Protein 4YVO (pdb70)

CATH classification: 1.25.40.10

Organism: Arabidopsis thaliana (NCBI:txid3702)

Radius of gyration: 14.1 Å; Cα contacts (8 Å, |Δi|>4): 162; chains: 1; bounding box: 28×40×3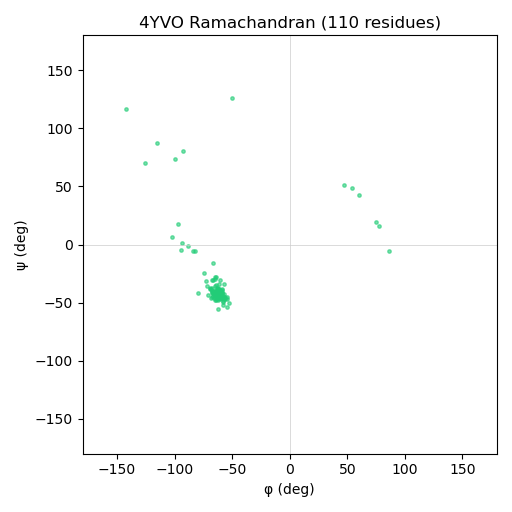1 Å

Nearest PDB structures (foldseek):
  4yvo-assembly1_A  TM=1.008E+00  e=1.408E-15  Arabidopsis thaliana
  4g2v-assembly1_A  TM=9.412E-01  e=3.670E-04  Mus musculus
  3ro3-assembl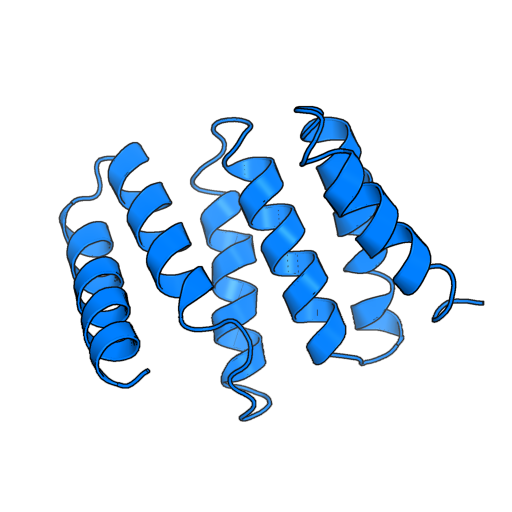y1_A  TM=9.418E-01  e=5.204E-04  Mus musculus
  4wnd-assembly1_A  TM=9.074E-01  e=1.046E-03  Homo sapiens
  7ep7-assembly1_A  TM=8.067E-01  e=1.277E-03  Mus musculus

Foldseek 3Di:
DLVVLLVVLLVVLVVCLVVLNLVSSLVSLVSNLVSCVVVVPLVSNLSSLQSNLSSCVSVVNLVVSLVSLVSNVVSCVVVVNNPPVLVSLQSNLVSCVSVVNNVSSVVSVVVSVVVVVVD

Sequence (119 aa):
PKKQEELISKLKTGKTFLLRNQEPEKAYTEFKIALEELAQSLKDPTEEKKAARGLGASLQRRQGKYRREAIQYHSMVLAISKRRESEDSGIITEAYGAIADCYTELGDLEKAGKFYDTYIARLETD

Solvent-accessible surface area: 6812 Å² total; per-residue (Å²): 151,93,60,67,86,3,108,49,41,14,54,52,0,110,52,56,21,153,81,133,71,17,104,119,0,50,75,19,4,83,66,0,14,127,28,0,85,63,73,180,49,39,56,22,21,8,85,0,0,68,5,0,0,24,0,3,44,130,43,42,94,54,168,82,0,18,105,20,5,43,39,4,23,42,2,4,156,166,87,108,61,90,49,26,25,28,95,3,36,7,14,0,4,84,0,33,74,108,53,54,36,130,70,93,8,28,137,53,117,96,56,62,56,53,78,70,136,113,152

Secondary structure (DSSP, 8-state):
-HHHHHHHHHHHHHHHHHTT-HHHHHHHHHHHHHHHHHTT-HHHHHHHHHHHHHHHHHTT-HHHHHHHHHHHHHHHHHHT--TTHHHHHHHHHHHHHHTT-HHHHHHHHHHHHHHHTT-

GO terms:
  GO:0005515 protein binding (F, IPI)
  GO:0009941 chloroplast envelope (C, IDA)
  GO:0005829 cytosol (C, HDA)
  GO:0009507 chloroplast (C, HDA)
  GO:0009534 chloroplast thylakoid (C, HDA)
  GO:0009535 chloroplast thylakoid membrane (C, HDA)
  GO:0009941 chloroplast envelope (C, HDA)
  GO:0015995 chlorophyll biosynthetic process (P, IMP)
  GO:0031408 oxylipin biosynthetic process (P, IMP)
  GO:0032991 protein-containing complex (C, IPI)

B-factor: mean 19.03, std 9.5, range [6.95, 54.28]

Structure (mmCIF, N/CA/C/O backbone):
data_4YVO
#
_entry.id   4YVO
#
_cell.length_a   60.193
_cell.length_b   60.193
_cell.length_c   67.489
_cell.angle_alpha   90.000
_cell.angle_beta   90.000
_cell.angle_gamma   120.000
#
_symmetry.space_group_name_H-M   'P 31 2 1'
#
loop_
_entity.id
_entity.type
_entity.pdbx_description
1 polymer 'Protein FLUORESCENT IN BLUE LIGHT, chloroplastic'
2 water water
#
loop_
_atom_site.group_PDB
_atom_site.id
_atom_site.type_symbol
_atom_site.label_atom_id
_atom_site.label_alt_id
_atom_site.label_comp_id
_atom_site.label_asym_id
_atom_site.label_entity_id
_atom_site.label_seq_id
_atom_site.pdbx_PDB_ins_code
_atom_site.Cartn_x
_atom_site.Cartn_y
_atom_site.Cartn_z
_atom_site.occupancy
_atom_site.B_iso_or_equiv
_atom_site.auth_seq_id
_atom_site.auth_comp_id
_atom_site.auth_asym_id
_atom_site.auth_atom_id
_atom_site.pdbx_PDB_model_num
ATOM 1 N N . PRO A 1 47 ? -20.349 49.898 7.587 1.00 44.22 198 PRO A N 1
ATOM 2 C CA . PRO A 1 47 ? -20.279 49.851 6.123 1.00 42.67 198 PRO A CA 1
ATOM 3 C C . PRO A 1 47 ? -19.491 48.641 5.632 1.00 36.63 198 PRO A C 1
ATOM 4 O O . PRO A 1 47 ? -20.001 47.854 4.826 1.00 34.56 198 PRO A O 1
ATOM 8 N N . LYS A 1 48 ? -18.261 48.495 6.119 1.00 34.62 199 LYS A N 1
ATOM 9 C CA . LYS A 1 48 ? -17.369 47.438 5.646 1.00 30.65 199 LYS A CA 1
ATOM 10 C C . LYS A 1 48 ? -17.855 46.036 5.971 1.00 30.34 199 LYS A C 1
ATOM 11 O O . LYS A 1 48 ? -17.733 45.134 5.145 1.00 28.66 199 LYS A O 1
ATOM 17 N N . LYS A 1 49 ? -18.385 45.848 7.176 1.00 32.36 200 LYS A N 1
ATOM 18 C CA . LYS A 1 49 ? -18.908 44.543 7.563 1.00 33.44 200 LYS A CA 1
ATOM 19 C C . LYS A 1 49 ? -20.038 44.142 6.626 1.00 33.50 200 LYS A C 1
ATOM 20 O O . LYS A 1 49 ? -20.095 43.003 6.169 1.00 33.16 200 LYS A O 1
ATOM 22 N N . GLN A 1 50 ? -20.917 45.092 6.321 1.00 34.05 201 GLN A N 1
ATOM 23 C CA . GLN A 1 50 ? -22.042 44.834 5.423 1.00 34.54 201 GLN A CA 1
ATOM 24 C C . GLN A 1 50 ? -21.606 44.535 3.987 1.00 31.50 201 GLN A C 1
ATOM 25 O O . GLN A 1 50 ? -22.142 43.625 3.353 1.00 31.36 201 GLN A O 1
ATOM 27 N N . GLU A 1 51 ? -20.643 45.295 3.471 1.00 26.96 202 GLU A N 1
ATOM 28 C CA A GLU A 1 51 ? -20.139 45.041 2.126 0.35 25.91 202 GLU A CA 1
ATOM 29 C CA B GLU A 1 51 ? -20.118 45.050 2.130 0.65 25.25 202 GLU A CA 1
ATOM 30 C C . GLU A 1 51 ? -19.450 43.682 2.066 1.00 22.67 202 GLU A C 1
ATOM 31 O O . GLU A 1 51 ? -19.599 42.954 1.090 1.00 21.83 202 GLU A O 1
ATOM 42 N N . LEU A 1 52 ? -18.706 43.347 3.118 1.00 21.89 203 LEU A N 1
ATOM 43 C CA . LEU A 1 52 ? -18.038 42.052 3.214 1.00 19.73 203 LEU A CA 1
ATOM 44 C C . LEU A 1 52 ? -19.054 40.915 3.108 1.00 20.01 203 LEU A C 1
ATOM 45 O O . LEU A 1 52 ? -18.894 40.004 2.283 1.00 18.68 203 LEU A O 1
ATOM 50 N N . ILE A 1 53 ? -20.098 40.982 3.934 1.00 21.90 204 ILE A N 1
ATOM 51 C CA . ILE A 1 53 ? -21.199 40.021 3.879 1.00 24.17 204 ILE A CA 1
ATOM 52 C C . ILE A 1 53 ? -21.755 39.941 2.463 1.00 22.50 204 ILE A C 1
ATOM 53 O O . ILE A 1 53 ? -21.899 38.855 1.894 1.00 21.87 204 ILE A O 1
ATOM 58 N N . SER A 1 54 ? -22.050 41.107 1.901 1.00 23.54 205 SER A N 1
ATOM 59 C CA . SER A 1 54 ? -22.609 41.208 0.559 1.00 23.59 205 SER A CA 1
ATOM 60 C C . SER A 1 54 ? -21.707 40.572 -0.493 1.00 19.17 205 SER A C 1
ATOM 61 O O . SER A 1 54 ? -22.165 39.790 -1.324 1.00 21.44 205 SER A O 1
ATOM 64 N N . LYS A 1 55 ? -20.421 40.912 -0.452 1.00 17.61 206 LYS A N 1
ATOM 65 C CA . LYS A 1 55 ? -19.476 40.433 -1.453 1.00 15.33 206 LYS A CA 1
ATOM 66 C C . LYS A 1 55 ? -19.282 38.920 -1.401 1.00 13.05 206 LYS A C 1
ATOM 67 O O . LYS A 1 55 ? -19.107 38.281 -2.441 1.00 13.91 206 LYS A O 1
ATOM 73 N N . LEU A 1 56 ? -19.304 38.342 -0.203 1.00 13.81 207 LEU A N 1
ATOM 74 C CA . LEU A 1 56 ? -19.221 36.892 -0.095 1.00 13.33 207 LEU A CA 1
ATOM 75 C C . LEU A 1 56 ? -20.453 36.234 -0.717 1.00 13.46 207 LEU A C 1
ATOM 76 O O . LEU A 1 56 ? -20.340 35.234 -1.422 1.00 15.19 207 LEU A O 1
ATOM 81 N N . LYS A 1 57 ? -21.627 36.808 -0.471 1.00 16.89 208 LYS A N 1
ATOM 82 C CA . LYS A 1 57 ? -22.869 36.274 -1.020 1.00 17.94 208 LYS A CA 1
ATOM 83 C C . LYS A 1 57 ? -22.868 36.354 -2.545 1.00 16.08 208 LYS A C 1
ATOM 84 O O . LYS A 1 57 ? -23.181 35.373 -3.236 1.00 16.45 208 LYS A O 1
ATOM 86 N N . THR A 1 58 ? -22.505 37.518 -3.074 1.00 16.03 209 THR A N 1
ATOM 87 C CA . THR A 1 58 ? -22.543 37.704 -4.521 1.00 16.37 209 THR A CA 1
ATOM 88 C C . THR A 1 58 ? -21.457 36.874 -5.216 1.00 14.60 209 THR A C 1
ATOM 89 O O . THR A 1 58 ? -21.688 36.322 -6.290 1.00 15.14 209 THR A O 1
ATOM 93 N N . GLY A 1 59 ? -20.285 36.776 -4.596 1.00 13.64 210 GLY A N 1
ATOM 94 C CA . GLY A 1 59 ? -19.244 35.893 -5.097 1.00 13.39 210 GLY A CA 1
ATOM 95 C C . GLY A 1 59 ? -19.721 34.452 -5.209 1.00 12.20 210 GLY A C 1
ATOM 96 O O . GLY A 1 59 ? -19.515 33.794 -6.237 1.00 12.42 210 GLY A O 1
ATOM 97 N N . LYS A 1 60 ? -20.368 33.953 -4.161 1.00 12.29 211 LYS A N 1
ATOM 98 C CA . LYS A 1 60 ? -20.876 32.584 -4.173 1.00 13.98 211 LYS A CA 1
ATOM 99 C C . LYS A 1 60 ? -21.920 32.376 -5.268 1.00 12.27 211 LYS A C 1
ATOM 100 O O . LYS A 1 60 ? -21.947 31.328 -5.916 1.00 13.22 211 LYS A O 1
ATOM 106 N N . THR A 1 61 ? -22.772 33.376 -5.482 1.00 13.75 212 THR A N 1
ATOM 107 C CA . THR A 1 61 ? -23.794 33.291 -6.524 1.00 13.18 212 THR A CA 1
ATOM 108 C C . THR A 1 61 ? -23.157 33.238 -7.914 1.00 12.67 212 THR A C 1
ATOM 109 O O . THR A 1 61 ? -23.535 32.409 -8.745 1.00 13.42 212 THR A O 1
ATOM 113 N N . PHE A 1 62 ? -22.179 34.102 -8.167 1.00 12.62 213 PHE A N 1
ATOM 114 C CA . PHE A 1 62 ? -21.466 34.057 -9.441 1.00 12.93 213 PHE A CA 1
ATOM 115 C C . PHE A 1 62 ? -20.839 32.674 -9.661 1.00 13.25 213 PHE A C 1
ATOM 116 O O . PHE A 1 62 ? -20.897 32.131 -10.761 1.00 14.01 213 PHE A O 1
ATOM 124 N N . LEU A 1 63 ? -20.243 32.110 -8.612 1.00 14.45 214 LEU A N 1
ATOM 125 C CA A LEU A 1 63 ? -19.645 30.783 -8.689 0.32 16.60 214 LEU A CA 1
ATOM 126 C CA B LEU A 1 63 ? -19.652 30.775 -8.695 0.68 16.70 214 LEU A CA 1
ATOM 127 C C . LEU A 1 63 ? -20.687 29.729 -9.070 1.00 16.18 214 LEU A C 1
ATOM 128 O O . LEU A 1 63 ? -20.459 28.908 -9.966 1.00 18.04 214 LEU A O 1
ATOM 137 N N . ARG A 1 64 ? -21.830 29.759 -8.386 1.00 14.53 215 ARG A N 1
ATOM 138 C CA . ARG A 1 64 ? -22.910 28.815 -8.653 1.00 16.45 215 ARG A CA 1
ATOM 139 C C . ARG A 1 64 ? -23.414 28.937 -10.085 1.00 16.85 215 ARG A C 1
ATOM 140 O O . ARG A 1 64 ? -23.879 27.963 -10.677 1.00 19.73 215 ARG A O 1
ATOM 148 N N . ASN A 1 65 ? -23.324 30.141 -10.634 1.00 14.61 216 ASN A N 1
ATOM 149 C CA . ASN A 1 65 ? -23.822 30.410 -11.975 1.00 14.49 216 ASN A CA 1
ATOM 150 C C . ASN A 1 65 ? -22.731 30.350 -13.042 1.00 15.13 216 ASN A C 1
ATOM 151 O O . ASN A 1 65 ? -22.916 30.847 -14.156 1.00 16.40 216 ASN A O 1
ATOM 156 N N . GLN A 1 66 ? -21.606 29.725 -12.698 1.00 14.88 217 GLN A N 1
ATOM 157 C CA . GLN A 1 66 ? -20.527 29.481 -13.655 1.00 14.88 217 GLN A CA 1
ATOM 158 C C . GLN A 1 66 ? -19.975 30.781 -14.231 1.00 14.54 217 GLN A C 1
ATOM 159 O O . GLN A 1 66 ? -19.704 30.883 -15.429 1.00 16.51 217 GLN A O 1
ATOM 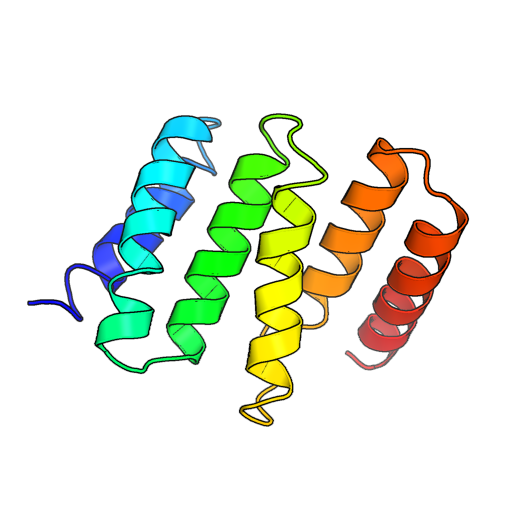165 N N . GLU A 1 67 ? -19.802 31.770 -13.359 1.00 13.33 218 GLU A N 1
ATOM 166 C CA . GLU A 1 67 ? -19.235 33.058 -13.740 1.00 12.65 218 GLU A CA 1
ATOM 167 C C . GLU A 1 67 ? -18.041 33.357 -12.828 1.00 11.82 218 GLU A C 1
ATOM 168 O O . GLU A 1 67 ? -18.099 34.240 -11.965 1.00 11.84 218 GLU A O 1
ATOM 174 N N . PRO A 1 68 ? -16.945 32.597 -13.007 1.00 12.75 219 PRO A N 1
ATOM 175 C CA . PRO A 1 68 ? -15.857 32.615 -12.023 1.00 12.03 219 PRO A CA 1
ATOM 176 C C . PRO A 1 68 ? -14.996 33.874 -12.071 1.00 12.23 219 PRO A C 1
ATOM 177 O O . PRO A 1 68 ? -14.394 34.222 -11.054 1.00 12.35 219 PRO A O 1
ATOM 181 N N . GLU A 1 69 ? -14.941 34.551 -13.212 1.00 13.36 220 GLU A N 1
ATOM 182 C CA . GLU A 1 69 ? -14.228 35.822 -13.281 1.00 14.00 220 GLU A CA 1
ATOM 183 C C . GLU A 1 69 ? -14.950 36.890 -12.459 1.00 13.89 220 GLU A C 1
ATOM 184 O O . GLU A 1 69 ? -14.323 37.635 -11.701 1.00 14.54 220 GLU A O 1
ATOM 190 N N . LYS A 1 70 ? -16.268 36.962 -12.608 1.00 13.72 221 LYS A N 1
ATOM 191 C CA . LYS A 1 70 ? -17.070 37.863 -11.790 1.00 14.04 221 LYS A CA 1
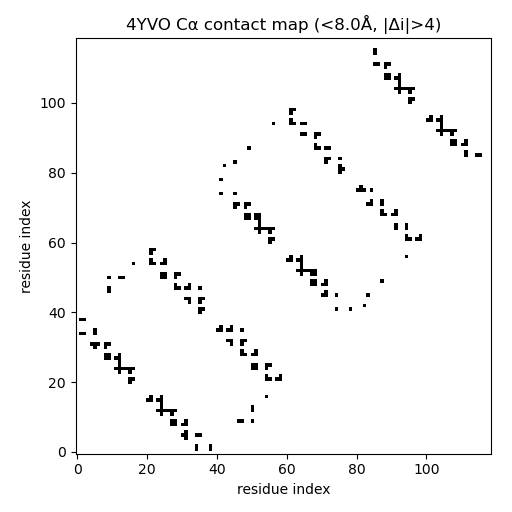ATOM 192 C C . LYS A 1 70 ? -16.982 37.483 -10.306 1.00 11.00 221 LYS A C 1
ATOM 193 O O . LYS A 1 70 ? -16.904 38.357 -9.435 1.00 12.30 221 LYS A O 1
ATOM 199 N N . ALA A 1 71 ? -16.987 36.182 -10.022 1.00 11.11 222 ALA A N 1
ATOM 200 C CA . ALA A 1 71 ? -16.851 35.699 -8.647 1.00 10.14 222 ALA A CA 1
ATOM 201 C C . ALA A 1 71 ? -15.524 36.149 -8.045 1.00 10.45 222 ALA A C 1
ATOM 202 O O . ALA A 1 71 ? -15.474 36.637 -6.913 1.00 10.69 222 ALA A O 1
ATOM 204 N N . TYR A 1 72 ? -14.453 35.997 -8.815 1.00 10.33 223 TYR A N 1
ATOM 205 C CA . TYR A 1 72 ? -13.130 36.397 -8.348 1.00 9.90 223 TYR A CA 1
ATOM 206 C C . TYR A 1 72 ? -13.127 37.858 -7.886 1.00 10.25 223 TYR A C 1
ATOM 207 O O . TYR A 1 72 ? -12.614 38.178 -6.812 1.00 11.97 223 TYR A O 1
ATOM 216 N N . THR A 1 73 ? -13.709 38.737 -8.700 1.00 10.02 224 THR A N 1
ATOM 217 C CA . THR A 1 73 ? -13.773 40.154 -8.363 1.00 11.40 224 THR A CA 1
ATOM 218 C C . THR A 1 73 ? -14.441 40.387 -7.014 1.00 10.71 224 THR A C 1
ATOM 219 O O . THR A 1 73 ? -13.946 41.170 -6.196 1.00 11.98 224 THR A O 1
ATOM 223 N N . GLU A 1 74 ? -15.557 39.702 -6.778 1.00 10.43 225 GLU A N 1
ATOM 224 C CA . GLU A 1 74 ? -16.276 39.847 -5.522 1.00 11.09 225 GLU A CA 1
ATOM 225 C C . GLU A 1 74 ? -15.453 39.341 -4.346 1.00 9.05 225 GLU A C 1
ATOM 226 O O . GLU A 1 74 ? -15.346 40.008 -3.318 1.00 10.78 225 GLU A O 1
ATOM 232 N N . PHE A 1 75 ? -14.886 38.149 -4.493 1.00 10.47 226 PHE A N 1
ATOM 233 C CA . PHE A 1 75 ? -14.124 37.540 -3.407 1.00 8.99 226 PHE A CA 1
ATOM 234 C C . PHE A 1 75 ? -12.838 38.323 -3.102 1.00 10.15 226 PHE A C 1
ATOM 235 O O . PHE A 1 75 ? -12.373 38.349 -1.958 1.00 11.25 226 PHE A O 1
ATOM 243 N N . LYS A 1 76 ? -12.264 38.955 -4.124 1.00 10.35 227 LYS A N 1
ATOM 244 C CA . LYS A 1 76 ? -11.049 39.747 -3.934 1.00 10.84 227 LYS A CA 1
ATOM 245 C C . LYS A 1 76 ? -11.359 40.977 -3.079 1.00 12.04 227 LYS A C 1
ATOM 246 O O . LYS A 1 76 ? -10.572 41.348 -2.214 1.00 13.70 227 LYS A O 1
ATOM 252 N N . ILE A 1 77 ? -12.510 41.602 -3.318 1.00 12.08 228 ILE A N 1
ATOM 253 C CA . ILE A 1 77 ? -12.976 42.692 -2.458 1.00 12.99 228 ILE A CA 1
ATOM 254 C C . ILE A 1 77 ? -13.233 42.190 -1.040 1.00 12.46 228 ILE A C 1
ATOM 255 O O . ILE A 1 77 ? -12.837 42.830 -0.062 1.00 13.55 228 ILE A O 1
ATOM 260 N N . ALA A 1 78 ? -13.881 41.034 -0.929 1.00 11.41 229 ALA A N 1
ATOM 261 C CA . ALA A 1 78 ? -14.157 40.457 0.378 1.00 11.88 229 ALA A CA 1
ATOM 262 C C . ALA A 1 78 ? -12.851 40.216 1.136 1.00 11.59 229 ALA A C 1
ATOM 263 O O . ALA A 1 78 ? -12.763 40.481 2.332 1.00 13.23 229 ALA A O 1
ATOM 265 N N . LEU A 1 79 ? -11.832 39.735 0.431 1.00 10.56 230 LEU A N 1
ATOM 266 C CA . LEU A 1 79 ? -10.535 39.472 1.057 1.00 10.35 230 LEU A CA 1
ATOM 267 C C . LEU A 1 79 ? -9.917 40.754 1.601 1.00 12.79 230 LEU A C 1
ATOM 268 O O . LEU A 1 79 ? -9.426 40.786 2.732 1.00 13.57 230 LEU A O 1
ATOM 273 N N . GLU A 1 80 ? -9.939 41.810 0.791 1.00 14.14 231 GLU A N 1
ATOM 274 C CA A GLU A 1 80 ? -9.367 43.091 1.193 0.54 15.62 231 GLU A CA 1
ATOM 275 C CA B GLU A 1 80 ? -9.377 43.092 1.200 0.46 15.69 231 GLU A CA 1
ATOM 276 C C . GLU A 1 80 ? -10.116 43.654 2.408 1.00 15.57 231 GLU A C 1
ATOM 277 O O . GLU A 1 80 ? -9.494 44.129 3.360 1.00 17.42 231 GLU A O 1
ATOM 288 N N . LEU A 1 81 ? -11.446 43.583 2.377 1.00 15.14 232 LEU A N 1
ATOM 289 C CA . LEU A 1 81 ? -12.263 44.093 3.478 1.00 15.92 232 LEU A CA 1
ATOM 290 C C . LEU A 1 81 ? -12.059 43.286 4.757 1.00 15.96 232 LEU A C 1
ATOM 291 O O . LEU A 1 81 ? -11.973 43.854 5.853 1.00 18.70 232 LEU A O 1
ATOM 296 N N . ALA A 1 82 ? -11.990 41.967 4.620 1.00 14.12 233 ALA A N 1
ATOM 297 C CA . ALA A 1 82 ? -11.789 41.096 5.771 1.00 14.28 233 ALA A CA 1
ATOM 298 C C . ALA A 1 82 ? -10.435 41.365 6.416 1.00 16.85 233 ALA A C 1
ATOM 299 O O . ALA A 1 82 ? -10.300 41.343 7.638 1.00 19.47 233 ALA A O 1
ATOM 301 N N . GLN A 1 83 ? -9.430 41.624 5.587 1.00 16.07 234 GLN A N 1
ATOM 302 C CA . GLN A 1 83 ? -8.110 41.964 6.098 1.00 16.97 234 GLN A CA 1
ATOM 303 C C . GLN A 1 83 ? -8.130 43.319 6.800 1.00 19.72 234 GLN A C 1
ATOM 304 O O . GLN A 1 83 ? -7.532 43.475 7.864 1.00 23.61 234 GLN A O 1
ATOM 310 N N . SER A 1 84 ? -8.832 44.287 6.217 1.00 18.74 235 SER A N 1
ATOM 311 C CA . SER A 1 84 ? -8.957 45.609 6.832 1.00 20.11 235 SER A CA 1
ATOM 312 C C . SER A 1 84 ? -9.648 45.525 8.188 1.00 20.92 235 SER A C 1
ATOM 313 O O . SER A 1 84 ? -9.275 46.229 9.138 1.00 24.23 235 SER A O 1
ATOM 316 N N . LEU A 1 85 ? -10.650 44.657 8.273 1.00 21.17 236 LEU A N 1
ATOM 317 C CA . LEU A 1 85 ? -11.445 44.489 9.485 1.00 23.28 236 LEU A CA 1
ATOM 318 C C . LEU A 1 85 ? -10.784 43.576 10.512 1.00 24.80 236 LEU A C 1
ATOM 319 O O . LEU A 1 85 ? -11.290 43.430 11.627 1.00 27.68 236 LEU A O 1
ATOM 324 N N . LYS A 1 86 ? -9.660 42.973 10.135 1.00 23.19 237 LYS A N 1
ATOM 325 C CA . LYS A 1 86 ? -8.988 41.976 10.969 1.00 23.10 237 LYS A CA 1
ATOM 326 C C . LYS A 1 86 ? -9.944 40.852 11.377 1.00 22.02 237 LYS A C 1
ATOM 327 O O . LYS A 1 86 ? -10.030 40.469 12.544 1.00 23.46 237 LYS A O 1
ATOM 333 N N . ASP A 1 87 ? -10.652 40.319 10.387 1.00 20.09 238 ASP A N 1
ATOM 334 C CA . ASP A 1 87 ? -11.592 39.230 10.599 1.00 19.11 238 ASP A CA 1
ATOM 335 C C . ASP A 1 87 ? -11.084 38.008 9.843 1.00 17.16 238 ASP A C 1
ATOM 336 O O . ASP A 1 87 ? -11.456 37.777 8.687 1.00 17.39 238 ASP A O 1
ATOM 341 N N . PRO A 1 88 ? -10.224 37.214 10.494 1.00 15.73 239 PRO A N 1
ATOM 342 C CA . PRO A 1 88 ? -9.613 36.066 9.813 1.00 13.88 239 PRO A CA 1
ATOM 343 C C . PRO A 1 88 ? -10.620 34.987 9.413 1.00 13.53 239 PRO A C 1
ATOM 344 O O . PRO A 1 88 ? -10.387 34.258 8.449 1.00 13.05 239 PRO A O 1
ATOM 348 N N . THR A 1 89 ? -11.720 34.875 10.146 1.00 14.06 240 THR A N 1
ATOM 349 C CA . THR A 1 89 ? -12.734 33.886 9.807 1.00 16.72 240 THR A CA 1
ATOM 350 C C . THR A 1 89 ? -13.345 34.208 8.442 1.00 15.67 240 THR A C 1
ATOM 351 O O . THR A 1 89 ? -13.500 33.332 7.586 1.00 15.61 240 THR A O 1
ATOM 355 N N . GLU A 1 90 ? -13.682 35.473 8.234 1.00 14.35 241 GLU A N 1
ATOM 356 C CA . GLU A 1 90 ? -14.228 35.895 6.951 1.00 15.31 241 GLU A CA 1
ATOM 357 C C . GLU A 1 90 ? -13.144 35.908 5.879 1.00 14.69 241 GLU A C 1
ATOM 358 O O . GLU A 1 90 ? -13.417 35.651 4.702 1.00 13.98 241 GLU A O 1
ATOM 364 N N . GLU A 1 91 ? -11.911 36.198 6.285 1.00 11.77 242 GLU A N 1
ATOM 365 C CA . GLU A 1 91 ? -10.790 36.162 5.354 1.00 11.02 242 GLU A CA 1
ATOM 366 C C . GLU A 1 91 ? -10.638 34.777 4.732 1.00 10.63 242 GLU A C 1
ATOM 367 O O . GLU A 1 91 ? -10.389 34.649 3.533 1.00 10.20 242 GLU A O 1
ATOM 373 N N . LYS A 1 92 ? -10.787 33.743 5.550 1.00 10.34 243 LYS A N 1
ATOM 374 C CA . LYS A 1 92 ? -10.716 32.376 5.052 1.00 9.70 243 LYS A CA 1
ATOM 375 C C . LYS A 1 92 ? -11.825 32.070 4.044 1.00 9.83 243 LYS A C 1
ATOM 376 O O . LYS A 1 92 ? -11.595 31.356 3.072 1.00 10.31 243 LYS A O 1
ATOM 382 N N . LYS A 1 93 ? -13.020 32.610 4.265 1.00 9.31 244 LYS A N 1
ATOM 383 C CA . LYS A 1 93 ? -14.117 32.388 3.324 1.00 9.42 244 LYS A CA 1
ATOM 384 C C . LYS A 1 93 ? -13.802 33.053 1.978 1.00 8.03 244 LYS A C 1
ATOM 385 O O . LYS A 1 93 ? -14.076 32.493 0.908 1.00 10.03 244 LYS A O 1
ATOM 391 N N . ALA A 1 94 ? -13.228 34.247 2.032 1.00 8.67 245 ALA A N 1
ATOM 392 C CA . ALA A 1 94 ? -12.860 34.952 0.809 1.00 8.70 245 ALA A CA 1
ATOM 393 C C . ALA A 1 94 ? -11.752 34.201 0.069 1.00 8.26 245 ALA A C 1
ATOM 394 O O . ALA A 1 94 ? -11.806 34.051 -1.154 1.00 8.91 245 ALA A O 1
ATOM 396 N N . ALA A 1 95 ? -10.761 33.718 0.815 1.00 7.90 246 ALA A N 1
ATOM 397 C CA . ALA A 1 95 ? -9.656 32.982 0.213 1.00 7.59 246 ALA A CA 1
ATOM 398 C C . ALA A 1 95 ? -10.143 31.695 -0.452 1.00 7.55 246 ALA A C 1
ATOM 399 O O . ALA A 1 95 ? -9.700 31.359 -1.549 1.00 8.56 246 ALA A O 1
ATOM 401 N N . ARG A 1 96 ? -11.047 30.976 0.204 1.00 7.28 247 ARG A N 1
ATOM 402 C CA . ARG A 1 96 ? -11.631 29.783 -0.395 1.00 7.87 247 ARG A CA 1
ATOM 403 C C . ARG A 1 96 ? -12.369 30.126 -1.686 1.00 8.56 247 ARG A C 1
ATOM 404 O O . ARG A 1 96 ? -12.267 29.408 -2.683 1.00 8.90 247 ARG A O 1
ATOM 412 N N . GLY A 1 97 ? -13.132 31.215 -1.665 1.00 7.64 248 GLY A N 1
ATOM 413 C CA . GLY A 1 97 ? -13.860 31.650 -2.846 1.00 7.42 248 GLY A CA 1
ATOM 414 C C . GLY A 1 97 ? -12.914 31.980 -3.989 1.00 8.72 248 GLY A C 1
ATOM 415 O O . GLY A 1 97 ? -13.171 31.619 -5.140 1.00 9.06 248 GLY A O 1
ATOM 416 N N . LEU A 1 98 ? -11.824 32.671 -3.679 1.00 7.61 249 LEU A N 1
ATOM 417 C CA . LEU A 1 98 ? -10.806 32.969 -4.688 1.00 8.10 249 LEU A CA 1
ATOM 418 C C . LEU A 1 98 ? -10.215 31.681 -5.269 1.00 8.15 249 LEU A C 1
ATOM 419 O O . LEU A 1 98 ? -10.101 31.537 -6.491 1.00 9.43 249 LEU A O 1
ATOM 424 N N . GLY A 1 99 ? -9.853 30.748 -4.399 1.00 7.50 250 GLY A N 1
ATOM 425 C CA . GLY A 1 99 ? -9.296 29.479 -4.834 1.00 8.09 250 GLY A CA 1
ATOM 426 C C . GLY A 1 99 ? -10.255 28.727 -5.739 1.00 8.41 250 GLY A C 1
ATOM 427 O O . GLY A 1 99 ? -9.857 28.209 -6.784 1.00 8.95 250 GLY A O 1
ATOM 428 N N . ALA A 1 100 ? -11.523 28.661 -5.345 1.00 7.61 251 ALA A N 1
ATOM 429 C CA . ALA A 1 100 ? -12.527 27.973 -6.158 1.00 7.54 251 ALA A CA 1
ATOM 430 C C . ALA A 1 100 ? -12.727 28.673 -7.503 1.00 8.09 251 ALA A C 1
ATOM 431 O O . ALA A 1 100 ? -12.846 28.023 -8.545 1.00 9.70 251 ALA A O 1
ATOM 433 N N . SER A 1 101 ? -12.748 30.003 -7.485 1.00 8.29 252 SER A N 1
ATOM 434 C CA . SER A 1 101 ? -12.908 30.777 -8.714 1.00 9.46 252 SER A CA 1
ATOM 435 C C . SER A 1 101 ? -11.754 30.520 -9.677 1.00 10.47 252 SER A C 1
ATOM 436 O O . SER A 1 101 ? -11.950 30.391 -10.889 1.00 12.15 252 SER A O 1
ATOM 439 N N . LEU A 1 102 ? -10.549 30.445 -9.130 1.00 9.36 253 LEU A N 1
ATOM 440 C CA . LEU A 1 102 ? -9.367 30.196 -9.941 1.00 9.95 253 LEU A CA 1
ATOM 441 C C . LEU A 1 102 ? -9.343 28.768 -10.494 1.00 9.97 253 LEU A C 1
ATOM 442 O O . LEU A 1 102 ? -8.956 28.552 -11.644 1.00 12.36 253 LEU A O 1
ATOM 447 N N . GLN A 1 103 ? -9.777 27.800 -9.690 1.00 9.51 254 GLN A N 1
ATOM 448 C CA . GLN A 1 103 ? -9.923 26.428 -10.182 1.00 10.76 254 GLN A CA 1
ATOM 449 C C . GLN A 1 103 ? -10.860 26.358 -11.382 1.00 12.38 254 GLN A C 1
ATOM 450 O O . GLN A 1 103 ? -10.557 25.680 -12.367 1.00 14.23 254 GLN A O 1
ATOM 456 N N . ARG A 1 104 ? -11.996 27.048 -11.306 1.00 10.99 255 ARG A N 1
ATOM 457 C CA A ARG A 1 104 ? -12.949 27.060 -12.418 0.54 12.95 255 ARG A CA 1
ATOM 458 C CA B ARG A 1 104 ? -12.94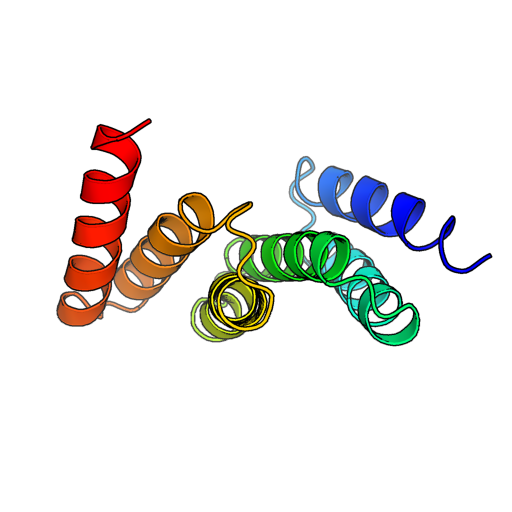2 27.052 -12.418 0.46 12.67 255 ARG A CA 1
ATOM 459 C C . ARG A 1 104 ? -12.339 27.645 -13.686 1.00 14.44 255 ARG A C 1
ATOM 460 O O . ARG A 1 104 ? -12.754 27.309 -14.793 1.00 17.51 255 ARG A O 1
ATOM 475 N N . GLN A 1 105 ? -11.369 28.539 -13.515 1.00 13.55 256 GLN A N 1
ATOM 476 C CA . GLN A 1 105 ? -10.694 29.174 -14.643 1.00 14.72 256 GLN A CA 1
ATOM 477 C C . GLN A 1 105 ? -9.492 28.370 -15.137 1.00 16.29 256 GLN A C 1
ATOM 478 O O . GLN A 1 105 ? -8.828 28.771 -16.092 1.00 17.81 256 GLN A O 1
ATOM 484 N N . GLY A 1 106 ? -9.202 27.250 -14.484 1.00 15.29 257 GLY A N 1
ATOM 485 C CA . GLY A 1 106 ? -8.056 26.436 -14.857 1.00 15.90 257 GLY A CA 1
ATOM 486 C C . GLY A 1 106 ? -6.733 27.044 -14.419 1.00 16.68 257 GLY A C 1
ATOM 487 O O . GLY A 1 106 ? -5.672 26.695 -14.944 1.00 19.66 257 GLY A O 1
ATOM 488 N N . LYS A 1 107 ? -6.801 27.960 -13.455 1.00 13.89 258 LYS A N 1
ATOM 489 C CA . LYS A 1 107 ? -5.617 28.619 -12.911 1.00 13.06 258 LYS A CA 1
ATOM 490 C C . LYS A 1 107 ? -5.218 27.959 -11.597 1.00 13.68 258 LYS A C 1
ATOM 491 O O . LYS A 1 107 ? -5.421 28.508 -10.507 1.00 14.19 258 LYS A O 1
ATOM 497 N N . TYR A 1 108 ? -4.657 26.760 -11.713 1.00 14.43 259 TYR A N 1
ATOM 498 C CA . TYR A 1 108 ? -4.439 25.902 -10.551 1.00 14.92 259 TYR A CA 1
ATOM 499 C C . TYR A 1 108 ? -3.333 26.355 -9.603 1.00 15.18 259 TYR A C 1
ATOM 500 O O . TYR A 1 108 ? -3.456 26.175 -8.393 1.00 14.06 259 TYR A O 1
ATOM 509 N N . ARG A 1 109 ? -2.256 26.929 -10.127 1.00 17.22 260 ARG A N 1
ATOM 510 C CA A ARG A 1 109 ? -1.190 27.444 -9.272 0.70 18.78 260 ARG A CA 1
ATOM 511 C CA B ARG A 1 109 ? -1.199 27.434 -9.259 0.30 18.80 260 ARG A CA 1
ATOM 512 C C . ARG A 1 109 ? -1.660 28.622 -8.430 1.00 17.52 260 ARG A C 1
ATOM 513 O O . ARG A 1 109 ? -1.402 28.680 -7.228 1.00 18.48 260 ARG A O 1
ATOM 528 N N . GLU A 1 110 ? -2.348 29.559 -9.065 1.00 16.58 261 GLU A N 1
ATOM 529 C CA . GLU A 1 110 ? -2.899 30.685 -8.329 1.00 17.30 261 GLU A CA 1
ATOM 530 C C . GLU A 1 110 ? -3.912 30.175 -7.308 1.00 13.79 261 GLU A C 1
ATOM 531 O O . GLU A 1 110 ? -3.977 30.674 -6.187 1.00 13.83 261 GLU A O 1
ATOM 537 N N . ALA A 1 111 ? -4.705 29.178 -7.687 1.00 11.23 262 ALA A N 1
ATOM 538 C CA . ALA A 1 111 ? -5.709 28.635 -6.771 1.00 10.04 262 ALA A CA 1
ATOM 539 C C . ALA A 1 111 ? -5.056 28.102 -5.499 1.00 9.94 262 ALA A C 1
ATOM 540 O O . ALA A 1 111 ? -5.534 28.354 -4.390 1.00 9.67 262 ALA A O 1
ATOM 542 N N . ILE A 1 112 ? -3.942 27.393 -5.660 1.00 9.71 263 ILE A N 1
ATOM 543 C CA . ILE A 1 112 ? -3.211 26.857 -4.513 1.00 10.61 263 ILE A CA 1
ATOM 544 C C . ILE A 1 112 ? -2.763 27.961 -3.564 1.00 10.81 263 ILE A C 1
ATOM 545 O O . ILE A 1 112 ? -2.825 27.797 -2.348 1.00 11.65 263 ILE A O 1
ATOM 550 N N . GLN A 1 113 ? -2.342 29.099 -4.117 1.00 11.04 264 GLN A N 1
ATOM 551 C CA . GLN A 1 113 ? -1.962 30.247 -3.292 1.00 12.34 264 GLN A CA 1
ATOM 552 C C . GLN A 1 113 ? -3.090 30.624 -2.326 1.00 10.51 264 GLN A C 1
ATOM 553 O O . GLN A 1 113 ? -2.860 30.863 -1.140 1.00 11.28 264 GLN A O 1
ATOM 559 N N . TYR A 1 114 ? -4.319 30.668 -2.832 1.00 9.28 265 TYR A N 1
ATOM 560 C CA . TYR A 1 114 ? -5.441 31.101 -2.003 1.00 8.85 265 TYR A CA 1
ATOM 561 C C . TYR A 1 114 ? -5.965 30.021 -1.061 1.00 7.69 265 TYR A C 1
ATOM 562 O O . TYR A 1 114 ? -6.245 30.303 0.103 1.00 8.83 265 TYR A O 1
ATOM 571 N N . HIS A 1 115 ? -6.069 28.783 -1.531 1.00 7.93 266 HIS A N 1
ATOM 572 C CA . HIS A 1 115 ? -6.424 27.710 -0.608 1.00 8.06 266 HIS A CA 1
ATOM 573 C C . HIS A 1 115 ? -5.374 27.570 0.500 1.00 8.07 266 HIS A C 1
ATOM 574 O O . HIS A 1 115 ? -5.700 27.232 1.642 1.00 8.81 266 HIS A O 1
ATOM 581 N N . SER A 1 116 ? -4.112 27.831 0.163 1.00 8.67 267 SER A N 1
ATOM 582 C CA . SER A 1 116 ? -3.049 27.749 1.161 1.00 9.67 267 SER A CA 1
ATOM 583 C C . SER A 1 116 ? -3.224 28.802 2.246 1.00 9.63 267 SER A C 1
ATOM 584 O O . SER A 1 116 ? -2.845 28.577 3.388 1.00 10.31 267 SER A O 1
ATOM 587 N N . MET A 1 117 ? -3.820 29.940 1.892 1.00 9.14 268 MET A N 1
ATOM 588 C CA . MET A 1 117 ? -4.107 30.974 2.886 1.00 10.35 268 MET A CA 1
ATOM 589 C C . MET A 1 117 ? -5.081 30.468 3.938 1.00 9.58 268 MET A C 1
ATOM 590 O O . MET A 1 117 ? -4.968 30.826 5.107 1.00 10.82 268 MET A O 1
ATOM 595 N N . VAL A 1 118 ? -6.054 29.662 3.524 1.00 8.83 269 VAL A N 1
ATOM 596 C CA . VAL A 1 118 ? -6.987 29.076 4.477 1.00 8.80 269 VAL A CA 1
ATOM 597 C C . VAL A 1 118 ? -6.201 28.299 5.531 1.00 8.44 269 VAL A C 1
ATOM 598 O O . VAL A 1 118 ? -6.427 28.455 6.734 1.00 10.08 269 VAL A O 1
ATOM 602 N N . LEU A 1 119 ? -5.247 27.494 5.075 1.00 9.35 270 LEU A N 1
ATOM 603 C CA . LEU A 1 119 ? -4.412 26.713 5.988 1.00 9.67 270 LEU A CA 1
ATOM 604 C C . LEU A 1 119 ? -3.542 27.609 6.870 1.00 9.87 270 LEU A C 1
ATOM 605 O O . LEU A 1 119 ? -3.414 27.388 8.079 1.00 10.80 270 LEU A O 1
ATOM 610 N N . ALA A 1 120 ? -2.939 28.626 6.263 1.00 10.07 271 ALA A N 1
ATOM 611 C CA . ALA A 1 120 ? -2.022 29.490 6.994 1.00 11.04 271 ALA A CA 1
ATOM 612 C C . ALA A 1 120 ? -2.738 30.308 8.064 1.00 10.93 271 ALA A C 1
ATOM 613 O O . ALA A 1 120 ? -2.259 30.406 9.193 1.00 12.90 271 ALA A O 1
ATOM 615 N N . ILE A 1 121 ? -3.894 30.876 7.716 1.00 9.08 272 ILE A N 1
ATOM 616 C CA . ILE A 1 121 ? -4.673 31.654 8.676 1.00 10.19 272 ILE A CA 1
ATOM 617 C C . ILE A 1 121 ? -5.139 30.751 9.819 1.00 10.06 272 ILE A C 1
ATOM 618 O O . ILE A 1 121 ? -5.100 31.130 10.993 1.00 11.18 272 ILE A O 1
ATOM 623 N N . SER A 1 122 ? -5.559 29.538 9.477 1.00 8.55 273 SER A N 1
ATOM 624 C CA . SER A 1 122 ? -6.018 28.593 10.493 1.00 8.53 273 SER A CA 1
ATOM 625 C C . SER A 1 122 ? -4.940 28.267 11.521 1.00 10.81 273 SER A C 1
ATOM 626 O O . SER A 1 122 ? -5.231 28.153 12.707 1.00 11.93 273 SER A O 1
ATOM 629 N N . LYS A 1 123 ? -3.701 28.121 11.069 1.00 10.73 274 LYS A N 1
ATOM 630 C CA . LYS A 1 123 ? -2.603 27.863 11.994 1.00 12.79 274 LYS A CA 1
ATOM 631 C C . LYS A 1 123 ? -2.331 29.075 12.873 1.00 14.43 274 LYS A C 1
ATOM 632 O O . LYS A 1 123 ? -2.179 28.949 14.092 1.00 15.48 274 LYS A O 1
ATOM 638 N N . ARG A 1 124 ? -2.279 30.253 12.262 1.00 14.29 275 ARG A N 1
ATOM 639 C CA A ARG A 1 124 ? -2.014 31.474 13.016 0.58 15.95 275 ARG A CA 1
ATOM 640 C CA B ARG A 1 124 ? -2.021 31.476 13.012 0.42 16.51 275 ARG A CA 1
ATOM 641 C C . ARG A 1 124 ? -3.076 31.739 14.081 1.00 16.38 275 ARG A C 1
ATOM 642 O O . ARG A 1 124 ? -2.759 32.188 15.186 1.00 19.40 275 ARG A O 1
ATOM 657 N N . GLU A 1 125 ? -4.333 31.462 13.746 1.00 13.54 276 GLU A N 1
ATOM 658 C CA . GLU A 1 125 ? -5.441 31.759 14.648 1.00 14.06 276 GLU A CA 1
ATOM 659 C C . GLU A 1 125 ? -5.843 30.595 15.525 1.00 14.55 276 GLU A C 1
ATOM 660 O O . GLU A 1 125 ? -6.725 30.743 16.366 1.00 16.08 276 GLU A O 1
ATOM 666 N N . SER A 1 126 ? -5.217 29.441 15.313 1.00 13.14 277 SER A N 1
ATOM 667 C CA . SER A 1 126 ? -5.625 28.200 15.979 1.00 13.59 277 SER A CA 1
ATOM 668 C C . SER A 1 126 ? -7.138 28.012 15.883 1.00 14.11 277 SER A C 1
ATOM 669 O O . SER A 1 126 ? -7.825 27.790 16.884 1.00 16.99 277 SER A O 1
ATOM 672 N N . GLU A 1 127 ? -7.645 28.112 14.660 1.00 12.49 278 GLU A N 1
ATOM 673 C CA . GLU A 1 127 ? -9.066 28.065 14.388 1.00 11.40 278 GLU A CA 1
ATOM 674 C C . GLU A 1 127 ? -9.230 27.292 13.087 1.00 9.76 278 GLU A C 1
ATOM 675 O O . GLU A 1 127 ? -8.771 27.719 12.036 1.00 11.50 278 GLU A O 1
ATOM 681 N N . ASP A 1 128 ? -9.896 26.148 13.175 1.00 11.77 279 ASP A N 1
ATOM 682 C CA . ASP A 1 128 ? -9.808 25.110 12.150 1.00 14.97 279 ASP A CA 1
ATOM 683 C C . ASP A 1 128 ? -10.851 25.091 11.040 1.00 14.39 279 ASP A C 1
ATOM 684 O O . ASP A 1 128 ? -10.796 24.199 10.184 1.00 15.45 279 ASP A O 1
ATOM 689 N N . SER A 1 129 ? -11.788 26.042 11.051 1.00 16.49 280 SER A N 1
ATOM 690 C CA . SER A 1 129 ? -12.826 26.100 10.016 1.00 18.70 280 SER A CA 1
ATOM 691 C C . SER A 1 129 ? -12.221 26.024 8.616 1.00 14.98 280 SER A C 1
ATOM 692 O O . SER A 1 129 ? -11.302 26.777 8.302 1.00 17.44 280 SER A O 1
ATOM 695 N N . GLY A 1 130 ? -12.703 25.081 7.805 1.00 17.09 281 GLY A N 1
ATOM 696 C CA . GLY A 1 130 ? -12.380 25.053 6.387 1.00 18.06 281 GLY A CA 1
ATOM 697 C C . GLY A 1 130 ? -11.100 24.343 5.981 1.00 11.81 281 GLY A C 1
ATOM 698 O O . GLY A 1 130 ? -10.826 24.208 4.787 1.00 10.95 281 GLY A O 1
ATOM 699 N N . ILE A 1 131 ? -10.302 23.885 6.937 1.00 9.24 282 ILE A N 1
ATOM 700 C CA A ILE A 1 131 ? -9.041 23.186 6.679 0.47 8.87 282 ILE A CA 1
ATOM 701 C CA B ILE A 1 131 ? -9.060 23.273 6.482 0.53 8.40 282 ILE A CA 1
ATOM 702 C C . ILE A 1 131 ? -9.253 21.953 5.769 1.00 8.28 282 ILE A C 1
ATOM 703 O O . ILE A 1 131 ? -8.543 21.721 4.793 1.00 8.09 282 ILE A O 1
ATOM 712 N N . THR A 1 132 ? -10.238 21.142 6.148 1.00 9.06 283 THR A N 1
ATOM 713 C CA . THR A 1 132 ? -10.476 19.891 5.432 1.00 9.45 283 THR A CA 1
ATOM 714 C C . THR A 1 132 ? -10.742 20.134 3.948 1.00 9.10 283 THR A C 1
ATOM 715 O O . TH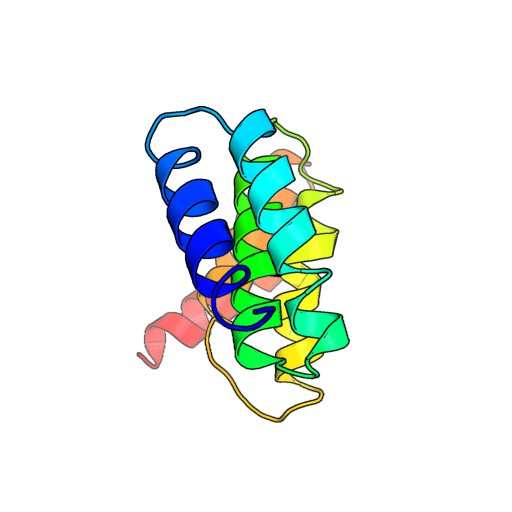R A 1 132 ? -10.124 19.516 3.073 1.00 9.08 283 THR A O 1
ATOM 719 N N . GLU A 1 133 ? -11.649 21.055 3.666 1.00 8.21 284 GLU A N 1
ATOM 720 C CA . GLU A 1 133 ? -11.979 21.389 2.291 1.00 8.64 284 GLU A CA 1
ATOM 721 C C . GLU A 1 133 ? -10.758 21.924 1.541 1.00 7.75 284 GLU A C 1
ATOM 722 O O . GLU A 1 133 ? -10.554 21.614 0.362 1.00 9.02 284 GLU A O 1
ATOM 728 N N . ALA A 1 134 ? -9.942 22.721 2.221 1.00 7.40 285 ALA A N 1
ATOM 729 C CA . ALA A 1 134 ? -8.746 23.270 1.591 1.00 7.05 285 ALA A CA 1
ATOM 730 C C . ALA A 1 134 ? -7.752 22.175 1.198 1.00 6.95 285 ALA A C 1
ATOM 731 O O . ALA A 1 134 ? -7.156 22.236 0.121 1.00 7.73 285 ALA A O 1
ATOM 733 N N . TYR A 1 135 ? -7.566 21.174 2.053 1.00 6.98 286 TYR A N 1
ATOM 734 C CA . TYR A 1 135 ? -6.664 20.076 1.700 1.00 7.16 286 TYR A CA 1
ATOM 735 C C . TYR A 1 135 ? -7.121 19.382 0.423 1.00 7.38 286 TYR A C 1
ATOM 736 O O . TYR A 1 135 ? -6.312 19.085 -0.460 1.00 9.14 286 TYR A O 1
ATOM 745 N N . GLY A 1 136 ? -8.417 19.096 0.339 1.00 7.47 287 GLY A N 1
ATOM 746 C CA . GLY A 1 136 ? -8.955 18.413 -0.819 1.00 8.06 287 GLY A CA 1
ATOM 747 C C . GLY A 1 136 ? -8.828 19.254 -2.078 1.00 7.08 287 GLY A C 1
ATOM 748 O O . GLY A 1 136 ? -8.511 18.729 -3.149 1.00 9.32 287 GLY A O 1
ATOM 749 N N . ALA A 1 137 ? -9.067 20.560 -1.956 1.00 7.19 288 ALA A N 1
ATOM 750 C CA . ALA A 1 137 ? -8.982 21.455 -3.106 1.00 7.88 288 ALA A CA 1
ATOM 751 C C . ALA A 1 137 ? -7.537 21.560 -3.600 1.00 7.68 288 ALA A C 1
ATOM 752 O O . ALA A 1 137 ? -7.276 21.529 -4.805 1.00 8.63 288 ALA A O 1
ATOM 754 N N . ILE A 1 138 ? -6.591 21.644 -2.666 1.00 7.67 289 ILE A N 1
ATOM 755 C CA . ILE A 1 138 ? -5.184 21.735 -3.028 1.00 8.29 289 ILE A CA 1
ATOM 756 C C . ILE A 1 138 ? -4.737 20.448 -3.709 1.00 8.44 289 ILE A C 1
ATOM 757 O O . ILE A 1 138 ? -4.007 20.488 -4.704 1.00 9.59 289 ILE A O 1
ATOM 762 N N . ALA A 1 139 ? -5.183 19.308 -3.179 1.00 8.45 290 ALA A N 1
ATOM 763 C CA . ALA A 1 139 ? -4.888 18.022 -3.808 1.00 9.68 290 ALA A CA 1
ATOM 764 C C . ALA A 1 139 ? -5.397 18.000 -5.249 1.00 10.42 290 ALA A C 1
ATOM 765 O O . ALA A 1 139 ? -4.685 17.577 -6.161 1.00 12.02 290 ALA A O 1
ATOM 767 N N . ASP A 1 140 ? -6.631 18.461 -5.445 1.00 10.00 291 ASP A N 1
ATOM 768 C CA . ASP A 1 140 ? -7.229 18.523 -6.777 1.00 10.42 291 ASP A CA 1
ATOM 769 C C . ASP A 1 140 ? -6.429 19.418 -7.724 1.00 9.60 291 ASP A C 1
ATOM 770 O O . ASP A 1 140 ? -6.236 19.088 -8.902 1.00 12.21 291 ASP A O 1
ATOM 775 N N . CYS A 1 141 ? -5.961 20.553 -7.205 1.00 8.71 292 CYS A N 1
ATOM 776 C CA . CYS A 1 141 ? -5.137 21.459 -8.001 1.00 8.97 292 CYS A CA 1
ATOM 777 C C . CYS A 1 141 ? -3.828 20.805 -8.430 1.00 10.62 292 CYS A C 1
ATOM 778 O O . CYS A 1 141 ? -3.441 20.890 -9.599 1.00 12.10 292 CYS A O 1
ATOM 781 N N . TYR A 1 142 ? -3.144 20.153 -7.491 1.00 10.37 293 TYR A N 1
ATOM 782 C CA . TYR A 1 142 ? -1.882 19.500 -7.812 1.00 11.55 293 TYR A CA 1
ATOM 783 C C . TYR A 1 142 ? -2.094 18.363 -8.811 1.00 13.65 293 TYR A C 1
ATOM 784 O O . TYR A 1 142 ? -1.255 18.129 -9.673 1.00 14.35 293 TYR A O 1
ATOM 793 N N . THR A 1 143 ? -3.227 17.674 -8.706 1.00 12.17 294 THR A N 1
ATOM 794 C CA . THR A 1 143 ? -3.567 16.636 -9.675 1.00 13.41 294 THR A CA 1
ATOM 795 C C . THR A 1 143 ? -3.686 17.210 -11.091 1.00 14.16 294 THR A C 1
ATOM 796 O O . THR A 1 143 ? -3.147 16.649 -12.048 1.00 16.67 294 THR A O 1
ATOM 800 N N . GLU A 1 144 ? -4.377 18.338 -11.226 1.00 14.27 295 GLU A N 1
ATOM 801 C CA . GLU A 1 144 ? -4.484 18.982 -12.533 1.00 14.77 295 GLU A CA 1
ATOM 802 C C . GLU A 1 144 ? -3.134 19.462 -13.066 1.00 15.70 295 GLU A C 1
ATOM 803 O O . GLU A 1 144 ? -2.930 19.530 -14.277 1.00 19.27 295 GLU A O 1
ATOM 809 N N . LEU A 1 145 ? -2.215 19.786 -12.161 1.00 14.07 296 LEU A N 1
ATOM 810 C CA . LEU A 1 145 ? -0.885 20.240 -12.544 1.00 14.80 296 LEU A CA 1
ATOM 811 C C . LEU A 1 145 ? 0.063 19.076 -12.815 1.00 17.61 296 LEU A C 1
ATOM 812 O O . LEU A 1 145 ? 1.195 19.281 -13.245 1.00 18.82 296 LEU A O 1
ATOM 817 N N . GLY A 1 146 ? -0.399 17.856 -12.558 1.00 16.23 297 GLY A N 1
ATOM 818 C CA . GLY A 1 146 ? 0.415 16.676 -12.779 1.00 17.49 297 GLY A CA 1
ATOM 819 C C . GLY A 1 146 ? 1.455 16.443 -11.701 1.00 17.77 297 GLY A C 1
ATOM 820 O O . GLY A 1 146 ? 2.397 15.676 -11.892 1.00 20.04 297 GLY A O 1
ATOM 821 N N . ASP A 1 147 ? 1.287 17.106 -10.562 1.00 17.89 298 ASP A N 1
ATOM 822 C CA . ASP A 1 147 ? 2.208 16.942 -9.446 1.00 17.45 298 ASP A CA 1
ATOM 823 C C . ASP A 1 147 ? 1.657 15.858 -8.533 1.00 17.14 298 ASP A C 1
ATOM 824 O O . ASP A 1 147 ? 1.019 16.146 -7.514 1.00 17.19 298 ASP A O 1
ATOM 829 N N . L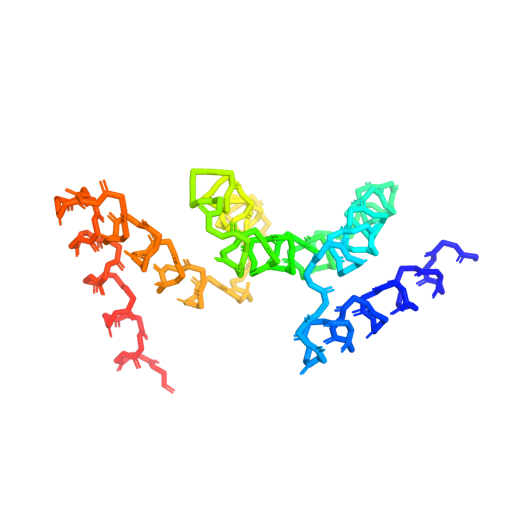EU A 1 148 ? 1.881 14.606 -8.913 1.00 19.18 299 LEU A N 1
ATOM 830 C CA . LEU A 1 148 ? 1.267 13.496 -8.192 1.00 20.36 299 LEU A CA 1
ATOM 831 C C . LEU A 1 148 ? 1.807 13.337 -6.773 1.00 20.58 299 LEU A C 1
ATOM 832 O O . LEU A 1 148 ? 1.082 12.908 -5.881 1.00 20.64 299 LEU A O 1
ATOM 837 N N . GLU A 1 149 ? 3.068 13.704 -6.564 1.00 20.88 300 GLU A N 1
ATOM 838 C CA . GLU A 1 149 ? 3.673 13.626 -5.240 1.00 24.17 300 GLU A CA 1
ATOM 839 C C . GLU A 1 149 ? 2.950 14.543 -4.251 1.00 22.52 300 GLU A C 1
ATOM 840 O O . GLU A 1 149 ? 2.485 14.098 -3.196 1.00 22.75 300 GLU A O 1
ATOM 842 N N . LYS A 1 150 ? 2.850 15.823 -4.591 1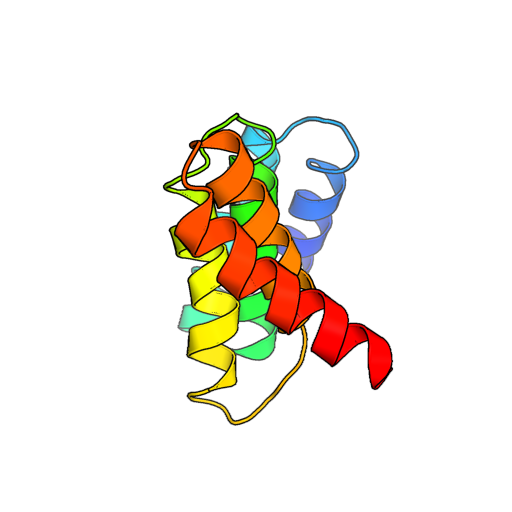.00 19.46 301 LYS A N 1
ATOM 843 C CA . LYS A 1 150 ? 2.176 16.770 -3.708 1.00 17.20 301 LYS A CA 1
ATOM 844 C C . LYS A 1 150 ? 0.681 16.479 -3.618 1.00 15.85 301 LYS A C 1
ATOM 845 O O . LYS A 1 150 ? 0.082 16.628 -2.552 1.00 17.15 301 LYS A O 1
ATOM 851 N N . ALA A 1 151 ? 0.075 16.069 -4.731 1.00 14.67 302 ALA A N 1
ATOM 852 C CA . ALA A 1 151 ? -1.349 15.733 -4.722 1.00 14.18 302 ALA A CA 1
ATOM 853 C C . ALA A 1 151 ? -1.615 14.624 -3.715 1.00 14.40 302 ALA A C 1
ATOM 854 O O . ALA A 1 151 ? -2.565 14.688 -2.941 1.00 15.64 302 ALA A O 1
ATOM 856 N N . GLY A 1 152 ? -0.738 13.627 -3.703 1.00 16.18 303 GLY A N 1
ATOM 857 C CA . GLY A 1 152 ? -0.885 12.495 -2.811 1.00 17.47 303 GLY A CA 1
ATOM 858 C C . GLY A 1 152 ? -0.784 12.878 -1.348 1.00 16.56 303 GLY A C 1
ATOM 859 O O . GLY A 1 152 ? -1.545 12.376 -0.524 1.00 18.05 303 GLY A O 1
ATOM 860 N N . LYS A 1 153 ? 0.159 13.760 -1.017 1.00 19.04 304 LYS A N 1
ATOM 861 C CA . LYS A 1 153 ? 0.330 14.193 0.370 1.00 18.43 304 LYS A CA 1
ATOM 862 C C . LYS A 1 153 ? -0.920 14.911 0.873 1.00 14.28 304 LYS A C 1
ATOM 863 O O . LYS A 1 153 ? -1.429 14.616 1.959 1.00 15.76 304 LYS A O 1
ATOM 869 N N . PHE A 1 154 ? -1.425 15.851 0.083 1.00 13.43 305 PHE A N 1
ATOM 870 C CA . PHE A 1 154 ? -2.611 16.592 0.496 1.00 11.98 305 PHE A CA 1
ATOM 871 C C . PHE A 1 154 ? -3.859 15.707 0.516 1.00 13.67 305 PHE A C 1
ATOM 872 O O . PHE A 1 154 ? -4.707 15.833 1.401 1.00 11.51 305 PHE A O 1
ATOM 880 N N . TYR A 1 155 ? -3.962 14.811 -0.458 1.00 13.33 306 TYR A N 1
ATOM 881 C CA . TYR A 1 155 ? -5.081 13.887 -0.518 1.00 13.42 306 TYR A CA 1
ATOM 882 C C . TYR A 1 155 ? -5.117 12.963 0.704 1.00 13.62 306 TYR A C 1
ATOM 883 O O . TYR A 1 155 ? -6.180 12.724 1.280 1.00 13.15 306 TYR A O 1
ATOM 892 N N . ASP A 1 156 ? -3.956 12.460 1.107 1.00 14.40 307 ASP A N 1
ATOM 893 C CA . ASP A 1 156 ? -3.884 11.577 2.267 1.00 15.19 307 ASP A CA 1
ATOM 894 C C . ASP A 1 156 ? -4.356 12.295 3.532 1.00 13.80 307 ASP A C 1
ATOM 895 O O . ASP A 1 156 ? -5.091 11.726 4.342 1.00 15.27 307 ASP A O 1
ATOM 900 N N . THR A 1 157 ? -3.949 13.550 3.691 1.00 12.68 308 THR A N 1
ATOM 901 C CA . THR A 1 157 ? -4.365 14.330 4.852 1.00 12.52 308 THR A CA 1
ATOM 902 C C . THR A 1 157 ? -5.865 14.634 4.808 1.00 11.13 308 THR A C 1
ATOM 903 O O . THR A 1 157 ? -6.560 14.565 5.826 1.00 11.73 308 THR A O 1
ATOM 907 N N . TYR A 1 158 ? -6.351 14.962 3.618 1.00 9.67 309 TYR A N 1
ATOM 908 C CA . TYR A 1 158 ? -7.768 15.198 3.384 1.00 9.43 309 TYR A CA 1
ATOM 909 C C . TYR A 1 158 ? -8.607 14.002 3.842 1.00 9.10 309 TYR A C 1
ATOM 910 O O . TYR A 1 158 ? -9.536 14.152 4.648 1.00 9.93 309 TYR A O 1
ATOM 919 N N . ILE A 1 159 ? -8.271 12.815 3.346 1.00 10.33 310 ILE A N 1
ATOM 920 C CA . ILE A 1 159 ? -9.008 11.608 3.719 1.00 11.56 310 ILE A CA 1
ATOM 921 C C . ILE A 1 159 ? -8.866 11.295 5.213 1.00 11.81 310 ILE A C 1
ATOM 922 O O . ILE A 1 159 ? -9.851 10.949 5.878 1.00 11.95 310 ILE A O 1
ATOM 927 N N . ALA A 1 160 ? -7.649 11.427 5.741 1.00 11.66 311 ALA A N 1
ATOM 928 C CA . ALA A 1 160 ? -7.403 11.162 7.157 1.00 12.77 311 ALA A CA 1
ATOM 929 C C . ALA A 1 160 ? -8.276 12.069 8.014 1.00 11.51 311 ALA A C 1
ATOM 930 O O . ALA A 1 160 ? -8.824 11.660 9.039 1.00 13.84 311 ALA A O 1
ATOM 932 N N . ARG A 1 161 ? -8.414 13.313 7.578 1.00 12.93 312 ARG A N 1
ATOM 933 C CA . ARG A 1 161 ? -9.227 14.265 8.311 1.00 11.95 312 ARG A CA 1
ATOM 934 C C . ARG A 1 161 ? -10.723 13.941 8.188 1.00 12.18 312 ARG A C 1
ATOM 935 O O . ARG A 1 161 ? -11.445 13.971 9.185 1.00 13.65 312 ARG A O 1
ATOM 943 N N . LEU A 1 162 ? -11.180 13.608 6.979 1.00 12.77 313 LEU A N 1
ATOM 944 C CA . LEU A 1 162 ? -12.575 13.184 6.773 1.00 11.64 313 LEU A CA 1
ATOM 945 C C . LEU A 1 162 ? -12.952 11.978 7.639 1.00 11.08 313 LEU A C 1
ATOM 946 O O . LEU A 1 162 ? -14.095 11.848 8.091 1.00 13.11 313 LEU A O 1
ATOM 951 N N . GLU A 1 163 ? -11.989 11.095 7.869 1.00 10.66 314 GLU A N 1
ATOM 952 C CA . GLU A 1 163 ? -12.227 9.913 8.695 1.00 12.56 314 GLU A CA 1
ATOM 953 C C . GLU A 1 163 ? -12.496 10.248 10.163 1.00 11.98 314 GLU A C 1
ATOM 954 O O . GLU A 1 163 ? -12.998 9.404 10.915 1.00 15.92 314 GLU A O 1
ATOM 960 N N . THR A 1 164 ? -12.168 11.478 10.558 1.00 12.23 315 THR A N 1
ATOM 961 C CA . THR A 1 164 ? -12.390 11.952 11.925 1.00 12.77 315 THR A CA 1
ATOM 962 C C . THR A 1 164 ? -13.631 12.856 12.030 1.00 13.39 315 THR A C 1
ATOM 963 O O . THR A 1 164 ? -13.894 13.430 13.090 1.00 15.54 315 THR A O 1
ATOM 967 N N . ASP A 1 165 ? -14.384 12.979 10.937 1.00 13.83 316 ASP A N 1
ATOM 968 C CA . ASP A 1 165 ? -15.609 13.788 10.916 1.00 15.25 316 ASP A CA 1
ATOM 969 C C . ASP A 1 165 ? -16.746 13.105 11.672 1.00 22.76 316 ASP A C 1
ATOM 970 O O . ASP A 1 165 ? -17.824 13.685 11.820 1.00 26.36 316 ASP A O 1
#

InterPro domains:
  IPR011990 Tetratricopeptide-like helical domain superfamily [G3DSA:1.25.40.10] (198-316)
  IPR011990 Tetratricopeptide-like helical domain superfamily [SSF48452] (210-310)
  IPR044243 Protein FLUORESCENT IN BLUE LIGHT [PTHR47310] (1-316)